Protein AF-A0A7J7J0J2-F1 (afdb_monomer)

Radius of gyration: 17.52 Å; Cα contacts (8 Å, |Δi|>4): 140; chains: 1; bounding box: 50×36×45 Å

Secondary structure (DSSP, 8-state):
--HHHHHHHHHHSBPS-HHHHHTT--BHHHHHHHHSB-SS-TTSBPPPPP-SSSTHHHHHHTT------------TTT---SS-TTTTSTT--HHHIIIII-GGGHHHHHHHHHHHHHHHHHHS-SS----HHHHHHHHHHHHHHHHTTS--

Mean predicted aligned error: 4.07 Å

Nearest PDB structures (foldseek):
  3fed-assembly1_A-2  TM=8.578E-01  e=2.091E-05  Homo sapiens
  3fec-assembly1_A  TM=8.737E-01  e=4.083E-05  Homo sapiens

pLDDT: mean 93.38, std 7.66, range [47.28, 98.69]

Solvent-accessible surface area (backbone atoms only — not comparable to full-atom values): 9150 Å² total; per-residue (Å²): 57,63,59,62,41,54,54,54,20,26,60,74,29,58,36,69,49,66,72,47,35,77,72,72,24,58,19,44,37,48,47,43,32,70,78,37,44,22,92,91,45,66,93,38,53,54,80,76,84,82,73,72,93,54,85,60,28,57,43,38,77,72,68,67,41,91,76,87,82,89,70,89,78,78,64,64,87,82,43,93,66,94,64,69,94,51,70,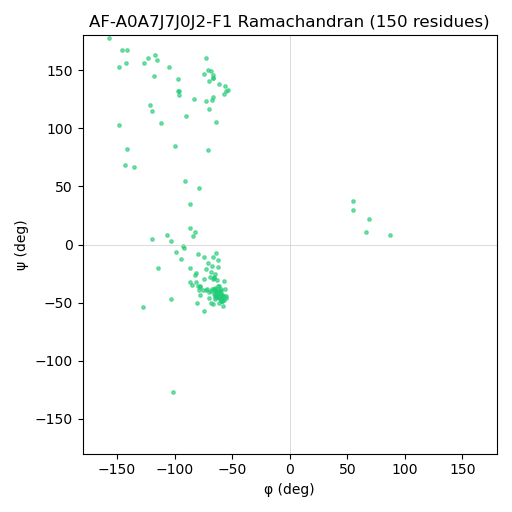99,43,95,68,70,41,72,64,46,38,54,72,69,76,34,56,86,42,42,58,61,51,39,46,50,47,28,51,50,41,38,50,50,54,57,72,71,38,93,66,69,61,64,36,67,63,59,40,53,54,49,51,55,52,50,51,53,60,52,59,71,69,65,83,118

InterPro domains:
  IPR039373 Transferrin receptor protein 1/Glutamate carboxypeptidase 2-like [PTHR10404] (2-142)

Sequence (152 aa):
MLYPVVISASKKVRNPNSGEVNAGRHTTYDTWLHLFPSAENSSLPKMMPVGSGSDYSSFLNVLGIPCLEPRYTWDRNKWKISAYPLYHSAYETLYLMENIIDPEFKYSKAVTQVWAELVRDMSDAMILPLDAKSLSDYISVESKRYSVNMEI

Foldseek 3Di:
DCQVLLLVLQQVFFD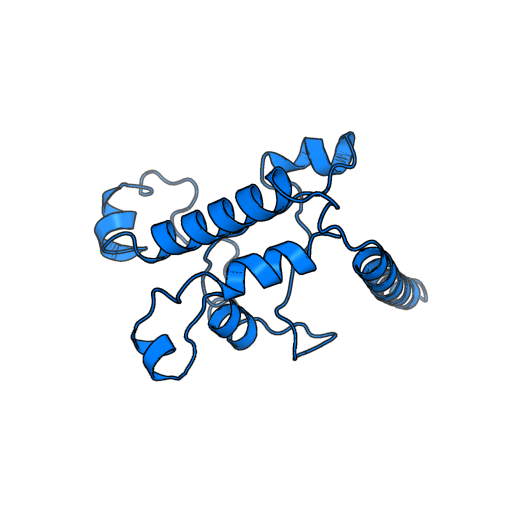LDPVVVVVVQGTSQSVQLVLAADPVGSVHGDDDDDDCPDPCNCVCVPVVHDDDDDADDDRCVPDVDPDPPQPPHPPPDPCCCCPPVPPVCSRVVRSVSSVVSSCCQQVVDPDGPDDPVVVVVVCVVVVVVVVVVPPD

Organism: Bugula neritina (NCBI:txid10212)

Structure (mmCIF, N/CA/C/O backbone):
data_AF-A0A7J7J0J2-F1
#
_entry.id   AF-A0A7J7J0J2-F1
#
loop_
_atom_site.group_PDB
_atom_site.id
_atom_site.type_symbol
_atom_site.label_atom_id
_atom_site.label_alt_id
_atom_site.label_comp_id
_atom_site.label_asym_id
_atom_site.label_entity_id
_atom_site.label_seq_id
_atom_site.pdbx_PDB_ins_code
_atom_site.Cartn_x
_atom_site.Cartn_y
_atom_site.Cartn_z
_atom_site.occupancy
_atom_site.B_iso_or_equiv
_atom_site.auth_seq_id
_atom_site.auth_comp_id
_atom_site.auth_asym_id
_atom_site.auth_atom_id
_atom_site.pdbx_PDB_model_num
ATOM 1 N N . MET A 1 1 ? 9.419 -1.482 -11.527 1.00 87.69 1 MET A N 1
ATOM 2 C CA . MET A 1 1 ? 9.026 -2.886 -11.798 1.00 87.69 1 MET A CA 1
ATOM 3 C C . MET A 1 1 ? 7.579 -3.191 -11.429 1.00 87.69 1 MET A C 1
ATOM 5 O O . MET A 1 1 ? 6.810 -3.457 -12.337 1.00 87.69 1 MET A O 1
ATOM 9 N N . LEU A 1 2 ? 7.176 -3.150 -10.151 1.00 93.69 2 LEU A N 1
ATOM 10 C CA . LEU A 1 2 ? 5.825 -3.574 -9.710 1.00 93.69 2 LEU A CA 1
ATOM 11 C C . LEU A 1 2 ? 4.730 -2.492 -9.836 1.00 93.69 2 LEU A C 1
ATOM 13 O O . LEU A 1 2 ? 3.606 -2.680 -9.382 1.00 93.69 2 LEU A O 1
ATOM 17 N N . TYR A 1 3 ? 5.037 -1.347 -10.448 1.00 91.56 3 TYR A N 1
ATOM 18 C CA . TYR A 1 3 ? 4.121 -0.203 -10.512 1.00 91.56 3 TYR A CA 1
ATOM 19 C C . TYR A 1 3 ? 2.782 -0.535 -11.197 1.00 91.56 3 TYR A C 1
ATOM 21 O O . TYR A 1 3 ? 1.740 -0.207 -10.623 1.00 91.56 3 TYR A O 1
ATOM 29 N N . PRO A 1 4 ? 2.755 -1.201 -12.373 1.00 92.00 4 PRO A N 1
ATOM 30 C CA . PRO A 1 4 ? 1.499 -1.447 -13.079 1.00 92.00 4 PRO A CA 1
ATOM 31 C C . PRO A 1 4 ? 0.541 -2.340 -12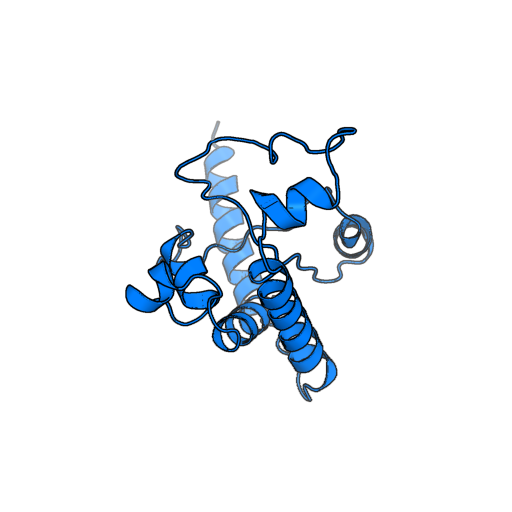.293 1.00 92.00 4 PRO A C 1
ATOM 33 O O . PRO A 1 4 ? -0.646 -2.032 -12.209 1.00 92.00 4 PRO A O 1
ATOM 36 N N . VAL A 1 5 ? 1.054 -3.414 -11.682 1.00 94.81 5 VAL A N 1
ATOM 37 C CA . VAL A 1 5 ? 0.222 -4.369 -10.938 1.00 94.81 5 VAL A CA 1
ATOM 38 C C . VAL A 1 5 ? -0.364 -3.738 -9.671 1.00 94.81 5 VAL A C 1
ATOM 40 O O . VAL A 1 5 ? -1.549 -3.908 -9.397 1.00 94.81 5 VAL A O 1
ATOM 43 N N . VAL A 1 6 ? 0.402 -2.896 -8.967 1.00 96.06 6 VAL A N 1
ATOM 44 C CA . VAL A 1 6 ? -0.084 -2.148 -7.791 1.00 96.06 6 VAL A CA 1
ATOM 45 C C . VAL A 1 6 ? -1.159 -1.125 -8.170 1.00 96.06 6 VAL A C 1
ATOM 47 O O . VAL A 1 6 ? -2.186 -1.014 -7.496 1.00 96.06 6 VAL A O 1
ATOM 50 N N . ILE A 1 7 ? -0.967 -0.396 -9.272 1.00 95.75 7 ILE A N 1
ATOM 51 C CA . ILE A 1 7 ? -1.965 0.559 -9.776 1.00 95.75 7 ILE A CA 1
ATOM 52 C C . ILE A 1 7 ? -3.240 -0.171 -10.224 1.00 95.75 7 ILE A C 1
ATOM 54 O O . ILE A 1 7 ? -4.341 0.267 -9.902 1.00 95.75 7 ILE A O 1
ATOM 58 N N . SER A 1 8 ? -3.105 -1.291 -10.939 1.00 96.00 8 SER A N 1
ATOM 59 C CA . SER A 1 8 ? -4.234 -2.130 -11.362 1.00 96.00 8 SER A CA 1
ATOM 60 C C . SER A 1 8 ? -5.042 -2.622 -10.160 1.00 96.00 8 SER A C 1
ATOM 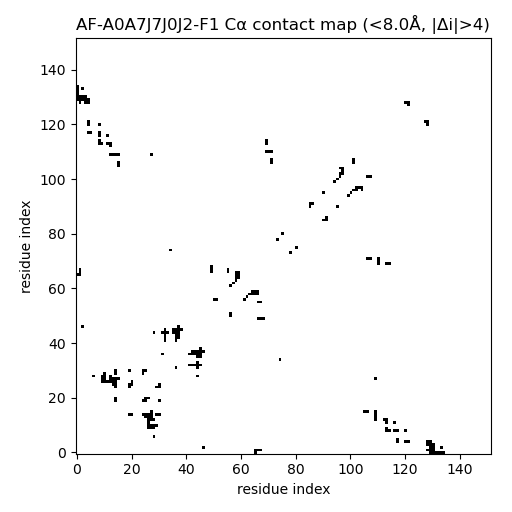62 O O . SER A 1 8 ? -6.248 -2.382 -10.094 1.00 96.00 8 SER A O 1
ATOM 64 N N . ALA A 1 9 ? -4.380 -3.241 -9.178 1.00 97.81 9 ALA A N 1
ATOM 65 C CA . ALA A 1 9 ? -5.028 -3.789 -7.990 1.00 97.81 9 ALA A CA 1
ATOM 66 C C . ALA A 1 9 ? -5.752 -2.705 -7.173 1.00 97.81 9 ALA A C 1
ATOM 68 O O . ALA A 1 9 ? -6.918 -2.864 -6.816 1.00 97.81 9 ALA A O 1
ATOM 69 N N . SER A 1 10 ? -5.106 -1.559 -6.932 1.00 98.19 10 SER A N 1
ATOM 70 C CA . SER A 1 10 ? -5.709 -0.459 -6.160 1.00 98.19 10 SER A CA 1
ATOM 71 C C . SER A 1 10 ? -6.924 0.186 -6.843 1.00 98.19 10 SER A C 1
ATOM 73 O O . SER A 1 10 ? -7.841 0.646 -6.164 1.00 98.19 10 SER A O 1
ATOM 75 N N . LYS A 1 11 ? -7.000 0.173 -8.179 1.00 98.38 11 LYS A N 1
ATOM 76 C CA . LYS A 1 11 ? -8.189 0.641 -8.917 1.00 98.38 11 LYS A CA 1
ATOM 77 C C . LYS A 1 11 ? -9.384 -0.312 -8.818 1.00 98.38 11 LYS A C 1
ATOM 79 O O . LYS A 1 11 ? -10.511 0.112 -9.048 1.00 98.38 11 LYS A O 1
ATOM 84 N N . LYS A 1 12 ? -9.165 -1.588 -8.487 1.00 98.38 12 LYS A N 1
ATOM 85 C CA . LYS A 1 12 ? -10.231 -2.602 -8.363 1.00 98.38 12 LYS A CA 1
ATOM 86 C C . LYS A 1 12 ? -10.865 -2.628 -6.971 1.00 98.38 12 LYS A C 1
ATOM 88 O O . LYS A 1 12 ? -11.981 -3.118 -6.809 1.00 98.38 12 LYS A O 1
ATOM 93 N N . VAL A 1 13 ? -10.179 -2.092 -5.963 1.00 98.62 13 VAL A N 1
ATOM 94 C CA . VAL A 1 13 ? -10.646 -2.110 -4.573 1.00 98.62 13 VAL A CA 1
ATOM 95 C C . VAL A 1 13 ? -11.353 -0.805 -4.230 1.00 98.62 13 VAL A C 1
ATOM 97 O O . VAL A 1 13 ? -10.819 0.285 -4.430 1.00 98.62 13 VAL A O 1
ATOM 100 N N . ARG A 1 14 ? -12.568 -0.913 -3.685 1.00 98.50 14 ARG A N 1
ATOM 101 C CA . ARG A 1 14 ? -13.366 0.240 -3.247 1.00 98.50 14 ARG A CA 1
ATOM 102 C C . ARG A 1 14 ? -12.716 0.934 -2.054 1.00 98.50 14 ARG A C 1
ATOM 104 O O . ARG A 1 14 ? -12.196 0.276 -1.157 1.00 98.50 14 ARG A O 1
ATOM 111 N N . ASN A 1 15 ? -12.819 2.256 -2.015 1.00 98.44 15 ASN A N 1
ATOM 112 C CA . ASN A 1 15 ? -12.406 3.030 -0.856 1.00 98.44 15 ASN A CA 1
ATOM 113 C C . ASN A 1 15 ? -13.335 2.731 0.344 1.00 98.44 15 ASN A C 1
ATOM 115 O O . ASN A 1 15 ? -14.554 2.891 0.213 1.00 98.44 15 ASN A O 1
ATOM 119 N N . PRO A 1 16 ? -12.800 2.303 1.504 1.00 97.88 16 PRO A N 1
ATOM 120 C CA . PRO A 1 16 ? -13.595 2.034 2.703 1.00 97.88 16 PRO A CA 1
ATOM 121 C C . PRO A 1 16 ? -14.156 3.296 3.383 1.00 97.88 16 PRO A C 1
ATOM 123 O O . PRO A 1 16 ? -15.067 3.178 4.204 1.00 97.88 16 PRO A O 1
ATOM 126 N N . ASN A 1 17 ? -13.645 4.493 3.074 1.00 97.25 17 ASN A N 1
ATOM 127 C CA . ASN A 1 17 ? -14.073 5.734 3.716 1.00 97.25 17 ASN A CA 1
ATOM 128 C C . ASN A 1 17 ? -15.246 6.396 2.973 1.00 97.25 17 ASN A C 1
ATOM 130 O O . ASN A 1 17 ? -15.084 6.952 1.888 1.00 97.25 17 ASN A O 1
ATOM 134 N N . SER A 1 18 ? -16.432 6.400 3.587 1.00 96.75 18 SER A N 1
ATOM 135 C CA . SER A 1 18 ? -17.649 6.969 2.991 1.00 96.75 18 SER A CA 1
ATOM 136 C C . SER A 1 18 ? -17.562 8.474 2.717 1.00 96.75 18 SER A C 1
ATOM 138 O O . SER A 1 18 ? -18.082 8.934 1.702 1.00 96.75 18 SER A O 1
ATOM 140 N N . GLY A 1 19 ? -16.888 9.244 3.576 1.00 97.25 19 GLY A N 1
ATOM 141 C CA . GLY A 1 19 ? -16.705 10.683 3.379 1.00 97.25 19 GLY A CA 1
ATOM 142 C C . GLY A 1 19 ? -15.859 10.991 2.146 1.00 97.25 19 GLY A C 1
ATOM 143 O O . GLY A 1 19 ? -16.171 11.900 1.381 1.00 97.25 19 GLY A O 1
ATOM 144 N N . GLU A 1 20 ? -14.827 10.188 1.905 1.00 97.31 20 GLU A N 1
ATOM 145 C CA . GLU A 1 20 ? -13.991 10.310 0.711 1.00 97.31 20 GLU A CA 1
ATOM 146 C C . GLU A 1 20 ? -14.700 9.837 -0.558 1.00 97.31 20 GLU A C 1
ATOM 148 O O . GLU A 1 20 ? -14.592 10.486 -1.598 1.00 97.31 20 GLU A O 1
ATOM 153 N N . VAL A 1 21 ? -15.471 8.750 -0.461 1.00 98.25 21 VAL A N 1
ATOM 154 C CA . VAL A 1 21 ? -16.320 8.259 -1.556 1.00 98.25 21 VAL A CA 1
ATOM 155 C C . VAL A 1 21 ? -17.329 9.328 -1.976 1.00 98.25 21 VAL A C 1
ATOM 157 O O . VAL A 1 21 ? -17.482 9.580 -3.170 1.00 98.25 21 VAL A O 1
ATOM 160 N N . ASN A 1 22 ? -17.965 10.007 -1.017 1.00 98.06 22 ASN A N 1
ATOM 161 C CA . ASN A 1 22 ? -18.881 11.119 -1.286 1.00 98.06 22 ASN A CA 1
ATOM 162 C C . AS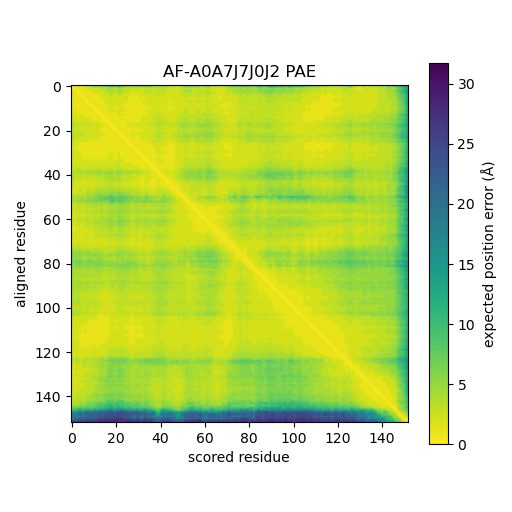N A 1 22 ? -18.171 12.331 -1.914 1.00 98.06 22 ASN A C 1
ATOM 164 O O . ASN A 1 22 ? -18.794 13.097 -2.641 1.00 98.06 22 ASN A O 1
ATOM 168 N N . ALA A 1 23 ? -16.867 12.484 -1.673 1.00 97.62 23 ALA A N 1
ATOM 169 C CA . ALA A 1 23 ? -16.014 13.486 -2.310 1.00 97.62 23 ALA A CA 1
ATOM 170 C C . ALA A 1 23 ? -15.427 13.021 -3.664 1.00 97.62 23 ALA A C 1
ATOM 172 O O . ALA A 1 23 ? -14.482 13.632 -4.162 1.00 97.62 23 ALA A O 1
ATOM 173 N N . GLY A 1 24 ? -15.953 11.937 -4.249 1.00 97.81 24 GLY A N 1
ATOM 174 C CA . GLY A 1 24 ? -15.572 11.433 -5.573 1.00 97.81 24 GLY A CA 1
ATOM 175 C C . GLY A 1 24 ? -14.384 10.466 -5.594 1.00 97.81 24 GLY A C 1
ATOM 176 O O . GLY A 1 24 ? -13.910 10.120 -6.673 1.00 97.81 24 GLY A O 1
ATOM 177 N N . ARG A 1 25 ? -13.883 10.013 -4.435 1.00 98.19 25 ARG A N 1
ATOM 178 C CA . ARG A 1 25 ? -12.757 9.063 -4.346 1.00 98.19 25 ARG A CA 1
ATOM 179 C C . ARG A 1 25 ? -13.266 7.647 -4.109 1.00 98.19 25 ARG A C 1
ATOM 181 O O . ARG A 1 25 ? -13.384 7.195 -2.970 1.00 98.19 25 ARG A O 1
ATOM 188 N N . HIS A 1 26 ? -13.620 6.963 -5.193 1.00 98.38 26 HIS A N 1
ATOM 189 C CA . HIS A 1 26 ? -14.366 5.703 -5.148 1.00 98.38 26 HIS A CA 1
ATOM 190 C C . HIS A 1 26 ? -13.498 4.468 -4.883 1.00 98.38 26 HIS A C 1
ATOM 192 O O . HIS A 1 26 ? -13.997 3.472 -4.350 1.00 98.38 26 HIS A O 1
ATOM 198 N N . THR A 1 27 ? -12.217 4.520 -5.234 1.00 98.69 27 THR A N 1
ATOM 199 C CA . THR A 1 27 ? -11.264 3.408 -5.127 1.00 98.69 27 THR A CA 1
ATOM 200 C C . THR A 1 27 ? -10.122 3.733 -4.168 1.00 98.69 27 THR A C 1
ATOM 202 O O . THR A 1 27 ? -9.881 4.898 -3.838 1.00 98.69 27 THR A O 1
ATOM 205 N N . THR A 1 28 ? -9.393 2.711 -3.711 1.00 98.31 28 THR A N 1
ATOM 206 C CA . THR A 1 28 ? -8.194 2.933 -2.885 1.00 98.31 28 THR A CA 1
ATOM 207 C C . THR A 1 28 ? -7.119 3.695 -3.664 1.00 98.31 28 THR A C 1
ATOM 209 O O . THR A 1 28 ? -6.410 4.513 -3.076 1.00 98.31 28 THR A O 1
ATOM 212 N N . TYR A 1 29 ? -7.066 3.517 -4.990 1.00 98.44 29 TYR A N 1
ATOM 213 C CA . TYR A 1 29 ? -6.239 4.324 -5.890 1.00 98.44 29 TYR A CA 1
ATOM 214 C C . TYR A 1 29 ? -6.583 5.818 -5.826 1.00 98.44 29 TYR A C 1
ATOM 216 O O . TYR A 1 29 ? -5.675 6.636 -5.696 1.00 98.44 29 TYR A O 1
ATOM 224 N N . ASP A 1 30 ? -7.868 6.184 -5.878 1.00 98.38 30 ASP A N 1
ATOM 225 C CA . ASP A 1 30 ? -8.286 7.595 -5.926 1.00 98.38 30 ASP A CA 1
ATOM 226 C C . ASP A 1 30 ? -7.849 8.360 -4.671 1.00 98.38 30 ASP A C 1
ATOM 228 O O . ASP A 1 30 ? -7.332 9.476 -4.756 1.00 98.38 30 ASP A O 1
ATOM 232 N N . THR A 1 31 ? -8.000 7.746 -3.495 1.00 97.31 31 THR A N 1
ATOM 233 C CA . THR A 1 31 ? -7.516 8.330 -2.236 1.00 97.31 31 THR A CA 1
ATOM 234 C C . THR A 1 31 ? -6.002 8.344 -2.141 1.00 97.31 31 THR A C 1
ATOM 236 O O . THR A 1 31 ? -5.436 9.343 -1.696 1.00 97.31 31 THR A O 1
ATOM 239 N N . TRP A 1 32 ? -5.325 7.282 -2.575 1.00 97.25 32 TRP A N 1
ATOM 240 C CA . TRP A 1 32 ? -3.867 7.248 -2.561 1.00 97.25 32 TRP A CA 1
ATOM 241 C C . TRP A 1 32 ? -3.267 8.355 -3.436 1.00 97.25 32 TRP A C 1
ATOM 243 O O . TRP A 1 32 ? -2.392 9.088 -2.972 1.00 97.25 32 TRP A O 1
ATOM 253 N N . LEU A 1 33 ? -3.785 8.527 -4.655 1.00 97.38 33 LEU A N 1
ATOM 254 C CA . LEU A 1 33 ? -3.387 9.596 -5.568 1.00 97.38 33 LEU A CA 1
ATOM 255 C C . LEU A 1 33 ? -3.650 10.979 -4.967 1.00 97.38 33 LEU A C 1
ATOM 257 O O . LEU A 1 33 ? -2.797 11.858 -5.055 1.00 97.38 33 LEU A O 1
ATOM 261 N N . HIS 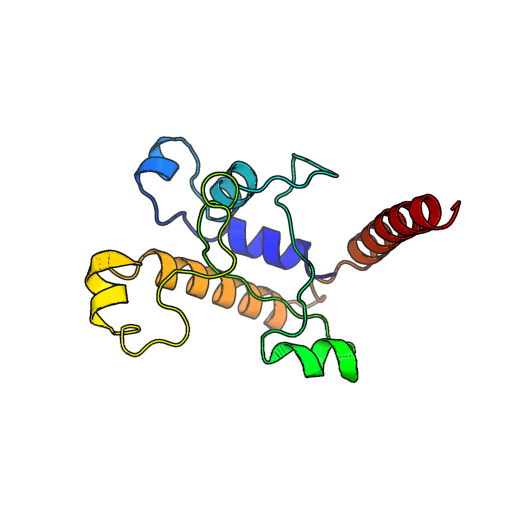A 1 34 ? -4.809 11.162 -4.331 1.00 96.19 34 HIS A N 1
ATOM 262 C CA . HIS A 1 34 ? -5.180 12.434 -3.720 1.00 96.19 34 HIS A CA 1
ATOM 263 C C . HIS A 1 34 ? -4.262 12.827 -2.553 1.00 96.19 34 HIS A C 1
ATOM 265 O O . HIS A 1 34 ? -3.815 13.969 -2.480 1.00 96.19 34 HIS A O 1
ATOM 271 N N . LEU A 1 35 ? -3.982 11.897 -1.636 1.00 94.88 35 LEU A N 1
ATOM 272 C CA . LEU A 1 35 ? -3.213 12.186 -0.421 1.00 94.88 35 LEU A CA 1
ATOM 273 C C . LEU A 1 35 ? -1.700 12.200 -0.661 1.00 94.88 35 LEU A C 1
ATOM 275 O O . LEU A 1 35 ? -0.967 12.942 -0.002 1.00 94.88 35 LEU A O 1
ATOM 279 N N . PHE A 1 36 ? -1.223 11.373 -1.590 1.00 95.38 36 PHE A N 1
ATOM 280 C CA . PHE A 1 36 ? 0.198 11.165 -1.830 1.00 95.38 36 PHE A CA 1
ATOM 281 C C . PHE A 1 36 ? 0.518 11.182 -3.331 1.00 95.38 36 PHE A C 1
ATOM 283 O O . PHE A 1 36 ? 0.927 10.151 -3.858 1.00 95.38 36 PHE A O 1
ATOM 290 N N . PRO A 1 37 ? 0.384 12.313 -4.042 1.00 95.88 37 PRO A N 1
ATOM 291 C CA . PRO A 1 37 ? 0.836 12.407 -5.429 1.00 95.88 37 PRO A CA 1
ATOM 292 C C . PRO A 1 37 ? 2.370 12.300 -5.522 1.00 95.88 37 PRO A C 1
ATOM 294 O O . PRO A 1 37 ? 3.096 12.751 -4.629 1.00 95.88 37 PRO A O 1
ATOM 297 N N . SER A 1 38 ? 2.882 11.693 -6.597 1.00 92.81 38 SER A N 1
ATOM 298 C CA . SER A 1 38 ? 4.318 11.705 -6.913 1.00 92.81 38 SER A CA 1
ATOM 299 C C . SER A 1 38 ? 4.771 13.129 -7.256 1.00 92.81 38 SER A C 1
ATOM 301 O O . SER A 1 38 ? 4.033 13.900 -7.869 1.00 92.81 38 SER A O 1
ATOM 303 N N . ALA A 1 39 ? 5.992 13.483 -6.845 1.00 89.88 39 ALA A N 1
ATOM 304 C CA . ALA A 1 39 ? 6.578 14.789 -7.150 1.00 89.88 39 ALA A CA 1
ATOM 305 C C . ALA A 1 39 ? 7.023 14.879 -8.620 1.00 89.88 39 ALA A C 1
ATOM 307 O O . ALA A 1 39 ? 7.012 15.949 -9.217 1.00 89.88 39 ALA A O 1
ATOM 308 N N . GLU A 1 40 ? 7.397 13.739 -9.192 1.00 87.69 40 GLU A N 1
ATOM 309 C CA . GLU A 1 40 ? 7.873 13.571 -10.559 1.00 87.69 40 GLU A CA 1
ATOM 310 C C . GLU A 1 40 ? 6.703 13.548 -11.551 1.00 87.69 40 GLU A C 1
ATOM 312 O O . GLU A 1 40 ? 6.815 14.065 -12.661 1.00 87.69 40 GLU A O 1
ATOM 317 N N . ASN A 1 41 ? 5.569 12.964 -11.149 1.00 89.88 41 ASN A N 1
ATOM 318 C CA . ASN A 1 41 ? 4.338 12.958 -11.927 1.00 89.88 41 ASN A CA 1
ATOM 319 C C . ASN A 1 41 ? 3.104 12.963 -11.011 1.00 89.88 41 ASN A C 1
ATOM 321 O O . ASN A 1 41 ? 2.685 11.920 -10.513 1.00 89.88 41 ASN A O 1
ATOM 325 N N . SER A 1 42 ? 2.462 14.124 -10.870 1.00 93.19 42 SER A N 1
ATOM 326 C CA . SER A 1 42 ? 1.286 14.305 -10.008 1.00 93.19 42 SER A CA 1
ATOM 327 C C . SER A 1 42 ? 0.031 13.551 -10.465 1.00 93.19 42 SER A C 1
ATOM 329 O O . SER A 1 42 ? -0.925 13.458 -9.700 1.00 93.19 42 SER A O 1
ATOM 331 N N . SER A 1 43 ? 0.019 12.989 -11.681 1.00 94.00 43 SER A N 1
ATOM 332 C CA . SER A 1 43 ? -1.056 12.094 -12.144 1.00 94.00 43 SER A CA 1
ATOM 333 C C . SER A 1 43 ? -0.928 10.661 -11.614 1.00 94.00 43 SER A C 1
ATOM 335 O O . SER A 1 43 ? -1.845 9.854 -11.785 1.00 94.00 43 SER A O 1
ATOM 337 N N . LEU A 1 44 ? 0.195 10.340 -10.962 1.00 93.44 44 LEU A N 1
ATOM 338 C CA . LEU A 1 44 ? 0.462 9.046 -10.354 1.00 93.44 44 LEU A CA 1
ATOM 339 C C . LEU A 1 44 ? 0.639 9.181 -8.840 1.00 93.44 44 LEU A C 1
ATOM 341 O O . LEU A 1 44 ? 1.201 10.169 -8.357 1.00 93.44 44 LEU A O 1
ATOM 345 N N . PRO A 1 45 ? 0.198 8.178 -8.068 1.00 95.19 45 PRO A N 1
ATOM 346 C CA . PRO A 1 45 ? 0.471 8.160 -6.649 1.00 95.19 45 PRO A CA 1
ATOM 347 C C . PRO A 1 45 ? 1.957 7.880 -6.388 1.00 95.19 45 PRO A C 1
ATOM 349 O O . PRO A 1 45 ? 2.639 7.171 -7.131 1.00 95.19 45 PRO A O 1
ATOM 352 N N . LYS A 1 46 ? 2.461 8.421 -5.285 1.00 93.19 46 LYS A N 1
ATOM 353 C CA . LYS A 1 46 ? 3.828 8.245 -4.819 1.00 93.19 46 LYS A CA 1
ATOM 354 C C . LYS A 1 46 ? 4.030 6.817 -4.329 1.00 93.19 46 LYS A C 1
ATOM 356 O O . LYS A 1 46 ? 3.460 6.417 -3.313 1.00 93.19 46 LYS A O 1
ATOM 361 N N . MET A 1 47 ? 4.915 6.088 -5.002 1.00 91.38 47 MET A N 1
ATOM 362 C CA . MET A 1 47 ? 5.451 4.823 -4.510 1.00 91.38 47 MET A CA 1
ATOM 363 C C . MET A 1 47 ? 6.800 5.065 -3.836 1.00 91.38 47 MET A C 1
ATOM 365 O O . MET A 1 47 ? 7.663 5.751 -4.378 1.00 91.38 47 MET A O 1
ATOM 369 N N . MET A 1 48 ? 6.975 4.509 -2.641 1.00 89.81 48 MET A N 1
ATOM 370 C CA . MET A 1 48 ? 8.237 4.578 -1.908 1.00 89.81 48 MET A CA 1
ATOM 371 C C . MET A 1 48 ? 9.035 3.291 -2.145 1.00 89.81 48 MET A C 1
ATOM 373 O O . MET A 1 48 ? 8.424 2.219 -2.167 1.00 89.81 48 MET A O 1
ATOM 377 N N . PRO A 1 49 ? 10.372 3.356 -2.275 1.00 89.69 49 PRO A N 1
ATOM 378 C CA . PRO A 1 49 ? 11.188 2.152 -2.220 1.00 89.69 49 PRO A CA 1
ATOM 379 C C . PRO A 1 49 ? 11.020 1.477 -0.851 1.00 89.69 49 PRO A C 1
ATOM 381 O O . PRO A 1 49 ? 10.975 2.145 0.187 1.00 89.69 49 PRO A O 1
ATOM 384 N N . VAL A 1 50 ? 10.914 0.150 -0.854 1.00 91.62 50 VAL A N 1
ATOM 385 C CA . VAL A 1 50 ? 10.980 -0.656 0.370 1.00 91.62 50 VAL A CA 1
ATOM 386 C C . VAL A 1 50 ? 12.413 -0.642 0.916 1.00 91.62 50 VAL A C 1
ATOM 388 O O . VAL A 1 50 ? 13.374 -0.637 0.152 1.00 91.62 50 VAL A O 1
ATOM 391 N N . GLY A 1 51 ? 12.542 -0.564 2.243 1.00 87.38 51 GLY A N 1
ATOM 392 C CA . GLY A 1 51 ? 13.830 -0.446 2.939 1.00 87.38 51 GLY A CA 1
ATOM 393 C C . GLY A 1 51 ? 14.308 -1.769 3.540 1.00 87.38 51 GLY A C 1
ATOM 394 O O . GLY A 1 51 ? 14.354 -2.787 2.859 1.00 87.38 51 GLY A O 1
ATOM 395 N N . SER A 1 52 ? 14.630 -1.756 4.837 1.00 91.44 52 SER A N 1
ATOM 396 C CA . SER A 1 52 ? 15.073 -2.936 5.601 1.00 91.44 52 SER A CA 1
ATOM 397 C C . SER A 1 52 ? 14.168 -3.302 6.794 1.00 91.44 52 SER A C 1
ATOM 399 O O . SER A 1 52 ? 14.502 -4.170 7.593 1.00 91.44 52 SER A O 1
ATOM 401 N N . GLY A 1 53 ? 13.041 -2.605 6.965 1.00 89.88 53 GLY A N 1
ATOM 402 C CA . GLY A 1 53 ? 12.227 -2.663 8.188 1.00 89.88 53 GLY A CA 1
ATOM 403 C C . GLY A 1 53 ? 11.244 -3.833 8.304 1.00 89.88 53 GLY A C 1
ATOM 404 O O . GLY A 1 53 ? 10.379 -3.774 9.167 1.00 89.88 53 GLY A O 1
ATOM 405 N N . SER A 1 54 ? 11.315 -4.834 7.424 1.00 94.81 54 SER A N 1
ATOM 406 C CA . SER A 1 54 ? 10.364 -5.956 7.363 1.00 94.81 54 SER A CA 1
ATOM 407 C C . SER A 1 54 ? 11.006 -7.176 6.683 1.00 94.81 54 SER A C 1
ATOM 409 O O . SER A 1 54 ? 12.147 -7.106 6.209 1.00 94.81 54 SER A O 1
ATOM 411 N N . ASP A 1 55 ? 10.284 -8.289 6.587 1.00 96.19 55 ASP A N 1
ATOM 412 C CA . ASP A 1 55 ? 10.814 -9.584 6.126 1.00 96.19 55 ASP A CA 1
ATOM 413 C C . ASP A 1 55 ? 11.209 -9.609 4.640 1.00 96.19 55 ASP A C 1
ATOM 415 O O . ASP A 1 55 ? 12.021 -10.433 4.216 1.00 96.19 55 ASP A O 1
ATOM 419 N N . TYR A 1 56 ? 10.719 -8.660 3.832 1.00 95.06 56 TYR A N 1
ATOM 420 C CA . TYR A 1 56 ? 11.124 -8.518 2.426 1.00 95.06 56 TYR A CA 1
ATOM 421 C C . TYR A 1 56 ? 12.621 -8.203 2.246 1.00 95.06 56 TYR A C 1
ATOM 423 O O . TYR A 1 56 ? 13.144 -8.280 1.134 1.00 95.06 56 TYR A O 1
ATOM 431 N N . SER A 1 57 ? 13.328 -7.827 3.316 1.00 95.56 57 SER A N 1
ATOM 432 C CA . SER A 1 57 ? 14.695 -7.303 3.252 1.00 95.56 57 SER A CA 1
ATOM 433 C C . SER A 1 57 ? 15.687 -8.287 2.643 1.00 95.56 57 SER A C 1
ATOM 435 O O . SER A 1 57 ? 16.505 -7.885 1.820 1.00 95.56 57 SER A O 1
ATOM 437 N N . SER A 1 58 ? 15.616 -9.570 3.006 1.00 95.00 58 SER A N 1
ATOM 438 C CA . SER A 1 58 ? 16.506 -10.593 2.442 1.00 95.00 58 SER A CA 1
ATOM 439 C C . SER A 1 58 ? 16.148 -10.912 0.991 1.00 95.00 58 SER A C 1
ATOM 441 O O . SER A 1 58 ? 17.037 -11.055 0.154 1.00 95.00 58 SER A O 1
ATOM 443 N N . PHE A 1 59 ? 14.856 -10.950 0.660 1.00 96.69 59 PHE A N 1
ATOM 444 C CA . PHE A 1 59 ? 14.396 -11.172 -0.713 1.00 96.69 59 PHE A CA 1
ATOM 445 C C . PHE A 1 59 ? 14.883 -10.069 -1.652 1.00 96.69 59 PHE A C 1
ATOM 447 O O . PHE A 1 59 ? 15.412 -10.363 -2.721 1.00 96.69 59 PHE A O 1
ATOM 454 N N . LEU A 1 60 ? 14.774 -8.811 -1.230 1.00 94.88 60 LEU A N 1
ATOM 455 C CA . LEU A 1 60 ? 15.222 -7.683 -2.032 1.00 94.88 60 LEU A CA 1
ATOM 456 C C . LEU A 1 60 ? 16.749 -7.559 -2.061 1.00 94.88 60 LEU A C 1
ATOM 458 O O . LEU A 1 60 ? 17.342 -7.558 -3.135 1.00 94.88 60 LEU A O 1
ATOM 462 N N . ASN A 1 61 ? 17.388 -7.440 -0.894 1.00 93.69 61 ASN A N 1
ATOM 463 C CA . ASN A 1 61 ? 18.790 -7.022 -0.809 1.00 93.69 61 ASN A CA 1
ATOM 464 C C . ASN A 1 61 ? 19.783 -8.163 -1.063 1.00 93.69 61 ASN A C 1
ATOM 466 O O . ASN A 1 61 ? 20.919 -7.895 -1.442 1.00 93.69 61 ASN A O 1
ATOM 470 N N . VAL A 1 62 ? 19.378 -9.419 -0.842 1.00 95.06 62 VAL A N 1
ATOM 471 C CA . VAL A 1 62 ? 20.250 -10.590 -1.042 1.00 95.06 62 VAL A CA 1
ATOM 472 C C . VAL A 1 62 ? 19.896 -11.316 -2.335 1.00 95.06 62 VAL A C 1
ATOM 474 O O . VAL A 1 62 ? 20.788 -11.637 -3.114 1.00 95.06 62 VAL A O 1
ATOM 477 N N . LEU A 1 63 ? 18.606 -11.568 -2.580 1.00 96.69 63 LEU A N 1
ATOM 478 C CA . LEU A 1 63 ? 18.163 -12.368 -3.730 1.00 96.69 63 LEU A CA 1
ATOM 479 C C . LEU A 1 63 ? 17.790 -11.533 -4.963 1.00 96.69 63 LEU A C 1
ATOM 481 O O . LEU A 1 63 ? 17.614 -12.099 -6.040 1.00 96.69 63 LEU A O 1
ATOM 485 N N . GLY A 1 64 ? 17.654 -10.210 -4.835 1.00 93.31 64 GLY A N 1
ATOM 486 C CA . GLY A 1 64 ? 17.262 -9.338 -5.947 1.00 93.31 64 GLY A CA 1
ATOM 487 C C . GLY A 1 64 ? 15.813 -9.529 -6.410 1.00 93.31 64 GLY A C 1
ATOM 488 O O . GLY A 1 64 ? 15.483 -9.198 -7.548 1.00 93.31 64 GLY A O 1
ATOM 489 N N . ILE A 1 65 ? 14.940 -10.071 -5.557 1.00 94.00 65 ILE A N 1
ATOM 490 C CA . ILE A 1 65 ? 13.531 -10.315 -5.881 1.00 94.00 65 ILE A CA 1
ATOM 491 C C . ILE A 1 65 ? 12.727 -9.022 -5.657 1.00 94.00 65 ILE A C 1
ATOM 493 O O . ILE A 1 65 ? 12.750 -8.478 -4.548 1.00 94.00 65 ILE A O 1
ATOM 497 N N . PRO A 1 66 ? 11.982 -8.517 -6.665 1.00 92.88 66 PRO A N 1
ATOM 498 C CA . PRO A 1 66 ? 11.123 -7.349 -6.494 1.00 92.88 66 PRO A CA 1
ATOM 499 C C . PRO A 1 66 ? 10.093 -7.561 -5.381 1.00 92.88 66 PRO A C 1
ATOM 501 O O . PRO A 1 66 ? 9.359 -8.546 -5.390 1.00 92.88 66 PRO A O 1
ATOM 504 N N . CYS A 1 67 ? 10.006 -6.607 -4.457 1.00 94.75 67 CYS A N 1
ATOM 505 C CA . CYS A 1 67 ? 9.140 -6.683 -3.281 1.00 94.75 67 CYS A CA 1
ATOM 506 C C . CYS A 1 67 ? 8.224 -5.454 -3.170 1.00 94.75 67 CYS A C 1
ATOM 508 O O . CYS A 1 67 ? 8.536 -4.379 -3.688 1.00 94.75 67 CYS A O 1
ATOM 510 N N . LEU A 1 68 ? 7.094 -5.616 -2.479 1.00 94.31 68 LEU A N 1
ATOM 511 C CA . LEU A 1 68 ? 6.123 -4.562 -2.173 1.00 94.31 68 LEU A CA 1
ATOM 512 C C . LEU A 1 68 ? 5.553 -4.750 -0.759 1.00 94.31 68 LEU A C 1
ATOM 514 O O . LEU A 1 68 ? 5.542 -5.861 -0.238 1.00 94.31 68 LEU A O 1
ATOM 518 N N . GLU A 1 69 ? 5.069 -3.663 -0.155 1.00 94.25 69 GLU A N 1
ATOM 519 C CA . GLU A 1 69 ? 4.347 -3.682 1.126 1.00 94.25 69 GLU A CA 1
ATOM 520 C C . GLU A 1 69 ? 3.186 -2.661 1.106 1.00 94.25 69 GLU A C 1
ATOM 522 O O . GLU A 1 69 ? 3.331 -1.524 1.562 1.00 94.25 69 GLU A O 1
ATOM 527 N N . PRO A 1 70 ? 2.025 -3.017 0.528 1.00 94.69 70 PRO A N 1
ATOM 528 C CA . PRO A 1 70 ? 0.805 -2.231 0.612 1.00 94.69 70 PRO A CA 1
ATOM 529 C C . PRO A 1 70 ? 0.277 -2.202 2.045 1.00 94.69 70 PRO A C 1
ATOM 531 O O . PRO A 1 70 ? 0.034 -3.243 2.658 1.00 94.69 70 PRO A O 1
ATOM 534 N N . ARG A 1 71 ? 0.047 -0.990 2.553 1.00 95.06 71 ARG A N 1
ATOM 535 C CA . ARG A 1 71 ? -0.573 -0.736 3.855 1.00 95.06 71 ARG A CA 1
ATOM 536 C C . ARG A 1 71 ? -1.376 0.557 3.833 1.00 95.06 71 ARG A C 1
ATOM 538 O O . ARG A 1 71 ? -1.034 1.487 3.101 1.00 95.06 71 ARG A O 1
ATOM 545 N N . TYR A 1 72 ? -2.393 0.642 4.685 1.00 96.38 72 TYR A N 1
ATOM 546 C CA . TYR A 1 72 ? -2.936 1.939 5.078 1.00 96.38 72 TYR A CA 1
ATOM 547 C C . TYR A 1 72 ? -1.976 2.628 6.047 1.00 96.38 72 TYR A C 1
ATOM 549 O O . TYR A 1 72 ? -1.275 1.986 6.827 1.00 96.38 72 TYR A O 1
ATOM 557 N N . THR A 1 73 ? -1.926 3.952 5.976 1.00 94.50 73 THR A N 1
ATOM 558 C CA . THR A 1 73 ? -1.097 4.775 6.853 1.00 94.50 73 THR A CA 1
ATOM 559 C C . THR A 1 73 ? -1.800 6.096 7.137 1.00 94.50 73 THR A C 1
ATOM 561 O O . THR A 1 73 ? -2.790 6.440 6.489 1.00 94.50 73 THR A O 1
ATOM 564 N N . TRP A 1 74 ? -1.294 6.841 8.113 1.00 92.75 74 TRP A N 1
ATOM 565 C CA . TRP A 1 74 ? -1.794 8.172 8.430 1.00 92.75 74 TRP A CA 1
ATOM 566 C C . TRP A 1 74 ? -1.389 9.192 7.360 1.00 92.75 74 TRP A C 1
ATOM 568 O O . TRP A 1 74 ? -0.417 9.014 6.620 1.00 92.75 74 TRP A O 1
ATOM 578 N N . ASP A 1 75 ? -2.101 10.316 7.323 1.00 92.06 75 ASP A N 1
ATOM 579 C CA . ASP A 1 75 ? -1.729 11.458 6.494 1.00 92.06 75 ASP A CA 1
ATOM 580 C C . ASP A 1 75 ? -0.382 12.043 6.957 1.00 92.06 75 ASP A C 1
ATOM 582 O O . ASP A 1 75 ? -0.282 12.724 7.983 1.00 92.06 75 ASP A O 1
ATOM 586 N N . ARG A 1 76 ? 0.670 11.776 6.176 1.00 87.88 76 ARG A N 1
ATOM 587 C CA . ARG A 1 76 ? 2.041 12.242 6.440 1.00 87.88 76 ARG A CA 1
ATOM 588 C C . ARG A 1 76 ? 2.236 13.731 6.140 1.00 87.88 76 ARG A C 1
ATOM 590 O O . ARG A 1 76 ? 3.279 14.289 6.494 1.00 87.88 76 ARG A O 1
ATOM 597 N N . ASN A 1 77 ? 1.281 14.390 5.486 1.00 86.56 77 ASN A N 1
ATOM 598 C CA . ASN A 1 77 ? 1.280 15.842 5.322 1.00 86.56 77 ASN A CA 1
ATOM 599 C C . ASN A 1 77 ? 0.797 16.515 6.605 1.00 86.56 77 ASN A C 1
ATOM 601 O O . ASN A 1 77 ? 1.410 17.493 7.031 1.00 86.56 77 ASN A O 1
ATOM 605 N N . LYS A 1 78 ? -0.207 15.923 7.260 1.00 92.50 78 LYS A N 1
ATOM 606 C CA . LYS A 1 78 ? -0.750 16.394 8.537 1.00 92.50 78 LYS A CA 1
ATOM 607 C C . LYS A 1 78 ? 0.115 16.024 9.743 1.00 92.50 78 LYS A C 1
ATOM 609 O O . LYS A 1 78 ? 0.341 16.864 10.608 1.00 92.50 78 LYS A O 1
ATOM 614 N N . TRP A 1 79 ? 0.620 14.792 9.804 1.00 92.62 79 TRP A N 1
ATOM 615 C CA . TRP A 1 79 ? 1.337 14.284 10.977 1.00 92.62 79 TRP A CA 1
ATOM 616 C C . TRP A 1 79 ? 2.778 13.892 10.638 1.00 92.62 79 TRP A C 1
ATOM 618 O O . TRP A 1 79 ? 3.030 12.944 9.890 1.00 92.62 79 TRP A O 1
ATOM 628 N N . LYS A 1 80 ? 3.744 14.608 11.227 1.00 92.94 80 LYS A N 1
ATOM 629 C CA . LYS A 1 80 ? 5.191 14.383 11.053 1.00 92.94 80 LYS A CA 1
ATOM 630 C C . LYS A 1 80 ? 5.751 13.425 12.110 1.00 92.94 80 LYS A C 1
ATOM 632 O O . LYS A 1 80 ? 6.688 13.755 12.825 1.00 92.94 80 LYS A O 1
ATOM 637 N N . ILE A 1 81 ? 5.147 12.245 12.207 1.00 93.75 81 ILE A N 1
ATOM 638 C CA . ILE A 1 81 ? 5.566 11.166 13.114 1.00 93.75 81 ILE A CA 1
ATOM 639 C C . ILE A 1 81 ? 6.270 10.048 12.333 1.00 93.75 81 ILE A C 1
ATOM 641 O O . ILE A 1 81 ? 6.028 9.875 11.135 1.00 93.75 81 ILE A O 1
ATOM 645 N N . SER A 1 82 ? 7.165 9.314 12.996 1.00 89.25 82 SER A N 1
ATOM 646 C CA . SER A 1 82 ? 7.942 8.214 12.401 1.00 89.25 82 SER A CA 1
ATOM 647 C C . SER A 1 82 ? 7.196 6.876 12.409 1.00 89.25 82 SER A C 1
ATOM 649 O O . SER A 1 82 ? 7.319 6.107 11.460 1.00 89.25 82 SER A O 1
ATOM 651 N N . ALA A 1 83 ? 6.398 6.630 13.445 1.00 91.94 83 ALA A N 1
ATOM 652 C CA . ALA A 1 83 ? 5.541 5.463 13.625 1.00 91.94 83 ALA A CA 1
ATOM 653 C C . ALA A 1 83 ? 4.217 5.901 14.268 1.00 91.94 83 ALA A C 1
ATOM 655 O O . ALA A 1 83 ? 4.117 7.026 14.770 1.00 91.94 83 ALA A O 1
ATOM 656 N N . TYR A 1 84 ? 3.205 5.029 14.273 1.00 93.62 84 TYR A N 1
ATOM 657 C CA . TYR A 1 84 ? 2.014 5.308 15.073 1.00 93.62 84 TYR A CA 1
ATOM 658 C C . TYR A 1 84 ? 2.368 5.231 16.574 1.00 93.62 84 TYR A C 1
ATOM 660 O O . TYR A 1 84 ? 3.259 4.467 16.952 1.00 93.62 84 TYR A O 1
ATOM 668 N N . PRO A 1 85 ? 1.692 6.000 17.447 1.00 94.00 85 PRO A N 1
ATOM 669 C CA . PRO A 1 85 ? 2.186 6.263 18.804 1.00 94.00 85 PRO A CA 1
ATOM 670 C C . PRO A 1 85 ? 2.337 5.056 19.738 1.00 94.00 85 PRO A C 1
ATOM 672 O O . PRO A 1 85 ? 3.027 5.168 20.745 1.00 94.00 85 PRO A O 1
ATOM 675 N N . LEU A 1 86 ? 1.675 3.935 19.445 1.00 96.50 86 LEU A N 1
ATOM 676 C CA . LEU A 1 86 ? 1.638 2.764 20.329 1.00 96.50 86 LEU A CA 1
ATOM 677 C C . LEU A 1 86 ? 2.490 1.596 19.821 1.00 96.50 86 LEU A C 1
ATOM 679 O O . LEU A 1 86 ? 2.430 0.521 20.405 1.00 96.50 86 LEU A O 1
ATOM 683 N N . TYR A 1 87 ? 3.278 1.796 18.765 1.00 96.44 87 TYR A N 1
ATOM 684 C CA . TYR A 1 87 ? 4.175 0.781 18.217 1.00 96.44 87 TYR A CA 1
ATOM 685 C C . TYR A 1 87 ? 5.161 0.230 19.260 1.00 96.44 87 TYR A C 1
ATOM 687 O O . TYR A 1 87 ? 5.766 0.997 20.010 1.00 96.44 87 TYR A O 1
ATOM 695 N N . HIS A 1 88 ? 5.350 -1.091 19.269 1.00 96.88 88 HIS A N 1
ATOM 696 C CA . HIS A 1 88 ? 6.191 -1.848 20.200 1.00 96.88 88 HIS A CA 1
ATOM 697 C C . HIS A 1 88 ? 5.855 -1.609 21.678 1.00 96.88 88 HIS A C 1
ATOM 699 O O . HIS A 1 88 ? 6.740 -1.555 22.537 1.00 96.88 88 HIS A O 1
ATOM 705 N N . SER A 1 89 ? 4.571 -1.463 21.997 1.00 97.62 89 SER A N 1
ATOM 706 C CA . SER A 1 89 ? 4.119 -1.236 23.370 1.00 97.62 89 SER A CA 1
ATOM 707 C C . SER A 1 89 ? 3.123 -2.295 23.828 1.00 97.62 89 SER A C 1
ATOM 709 O O . SER A 1 89 ? 2.444 -2.934 23.029 1.00 97.62 89 SER A O 1
ATOM 711 N N . ALA A 1 90 ? 2.955 -2.421 25.146 1.00 98.00 90 ALA A N 1
ATOM 712 C CA . ALA A 1 90 ? 1.920 -3.272 25.736 1.00 98.00 90 ALA A CA 1
ATOM 713 C C . ALA A 1 90 ? 0.481 -2.817 25.402 1.00 98.00 90 ALA A C 1
ATOM 715 O O . ALA A 1 90 ? -0.476 -3.514 25.729 1.00 98.00 90 ALA A O 1
ATOM 716 N N . TYR A 1 91 ? 0.318 -1.648 24.770 1.00 97.81 91 TYR A N 1
ATOM 717 C CA . TYR A 1 91 ? -0.978 -1.085 24.399 1.00 97.81 91 TYR A CA 1
ATOM 718 C C . TYR A 1 91 ? -1.420 -1.464 22.977 1.00 97.81 91 TYR A C 1
ATOM 720 O O . TYR A 1 91 ? -2.529 -1.107 22.572 1.00 97.81 91 TYR A O 1
ATOM 728 N N . GLU A 1 92 ? -0.604 -2.217 22.232 1.00 97.25 92 GLU A N 1
ATOM 729 C CA . GLU A 1 92 ? -0.999 -2.848 20.968 1.00 97.25 92 GLU A CA 1
ATOM 730 C C . GLU A 1 92 ? -1.969 -4.003 21.219 1.00 97.25 92 GLU A C 1
ATOM 732 O O . GLU A 1 92 ? -1.605 -5.174 21.296 1.00 97.25 92 GLU A O 1
ATOM 737 N N . THR A 1 93 ? -3.234 -3.652 21.398 1.00 97.94 93 THR A N 1
ATOM 738 C CA . THR A 1 93 ? -4.287 -4.595 21.771 1.00 97.94 93 THR A CA 1
ATOM 739 C C . THR A 1 93 ? -5.326 -4.722 20.668 1.00 97.94 93 THR A C 1
ATOM 741 O O . THR A 1 93 ? -5.511 -3.817 19.855 1.00 97.94 93 THR A O 1
ATOM 744 N N . LEU A 1 94 ? -6.076 -5.826 20.676 1.00 97.69 94 LEU A N 1
ATOM 745 C CA . LEU A 1 94 ? -7.241 -5.974 19.801 1.00 97.69 94 LEU A CA 1
ATOM 746 C C . LEU A 1 94 ? -8.247 -4.830 20.010 1.00 97.69 94 LEU A C 1
ATOM 748 O O . LEU A 1 94 ? -8.768 -4.283 19.043 1.00 97.69 94 LEU A O 1
ATOM 752 N N . TYR A 1 95 ? -8.427 -4.395 21.262 1.00 98.12 95 TYR A N 1
ATOM 753 C CA . TYR A 1 95 ? -9.286 -3.264 21.606 1.00 98.12 95 TYR A CA 1
ATOM 754 C C . TYR A 1 95 ? -8.906 -1.985 20.843 1.00 98.12 95 TYR A C 1
ATOM 756 O O . TYR A 1 95 ? -9.788 -1.302 20.321 1.00 98.12 95 TYR A O 1
ATOM 764 N N . LEU A 1 96 ? -7.608 -1.668 20.746 1.00 97.56 96 LEU A N 1
ATOM 765 C CA . LEU A 1 96 ? -7.112 -0.517 19.984 1.00 97.56 96 LEU A CA 1
ATOM 766 C C . LEU A 1 96 ? -7.554 -0.588 18.514 1.00 97.56 96 LEU A C 1
ATOM 768 O O . LEU A 1 96 ? -8.003 0.415 17.956 1.00 97.56 96 LEU A O 1
ATOM 772 N N . MET A 1 97 ? -7.451 -1.766 17.896 1.00 97.25 97 MET A N 1
ATOM 773 C CA . MET A 1 97 ? -7.864 -1.964 16.507 1.00 97.25 97 MET A CA 1
ATOM 774 C C . MET A 1 97 ? -9.375 -1.822 16.335 1.00 97.25 97 MET A C 1
ATOM 776 O O . MET A 1 97 ? -9.814 -1.024 15.511 1.00 97.25 97 MET A O 1
ATOM 780 N N . GLU A 1 98 ? -10.155 -2.527 17.154 1.00 98.06 98 GLU A N 1
ATOM 781 C CA . GLU A 1 98 ? -11.617 -2.592 17.048 1.00 98.06 98 GLU A CA 1
ATOM 782 C C . GLU A 1 98 ? -12.322 -1.269 17.352 1.00 98.06 98 GLU A C 1
ATOM 784 O O . GLU A 1 98 ? -13.403 -1.015 16.823 1.00 98.06 98 GLU A O 1
ATOM 789 N N . ASN A 1 99 ? -11.734 -0.428 18.207 1.00 97.56 99 ASN A N 1
ATOM 790 C CA . ASN A 1 99 ? -12.422 0.749 18.741 1.00 97.56 99 ASN A CA 1
ATOM 791 C C . ASN A 1 99 ? -11.817 2.080 18.286 1.00 97.56 99 ASN A C 1
ATOM 793 O O . ASN A 1 99 ? -12.496 3.102 18.371 1.00 97.56 99 ASN A O 1
ATOM 797 N N . ILE A 1 100 ? -10.557 2.107 17.836 1.00 96.12 100 ILE A N 1
ATOM 798 C CA . ILE A 1 100 ? -9.844 3.365 17.559 1.00 96.12 100 ILE A CA 1
ATOM 799 C C . ILE A 1 100 ? -9.251 3.384 16.150 1.00 96.12 100 ILE A C 1
ATOM 801 O O . ILE A 1 100 ? -9.491 4.336 15.411 1.00 96.12 100 ILE A O 1
ATOM 805 N N . ILE A 1 101 ? -8.459 2.375 15.775 1.00 95.88 101 ILE A N 1
ATOM 806 C CA . ILE A 1 101 ? -7.680 2.414 14.526 1.00 95.88 101 ILE A CA 1
ATOM 807 C C . ILE A 1 101 ? -8.527 2.049 13.308 1.00 95.88 101 ILE A C 1
ATOM 809 O O . ILE A 1 101 ? -8.506 2.774 12.314 1.00 95.88 101 ILE A O 1
ATOM 813 N N . ASP A 1 102 ? -9.257 0.938 13.369 1.00 97.44 102 ASP A N 1
ATOM 814 C CA . ASP A 1 102 ? -10.063 0.441 12.254 1.00 97.44 102 ASP A CA 1
ATOM 815 C C . ASP A 1 102 ? -11.374 -0.182 12.757 1.00 97.44 102 ASP A C 1
ATOM 817 O O . ASP A 1 102 ? -11.560 -1.401 12.663 1.00 97.44 102 ASP A O 1
ATOM 821 N N . PRO A 1 103 ? -12.300 0.634 13.302 1.00 97.00 103 PRO A N 1
ATOM 822 C CA . PRO A 1 103 ? -13.618 0.141 13.668 1.00 97.00 103 PRO A CA 1
ATOM 823 C C . PRO A 1 103 ? -14.293 -0.555 12.484 1.00 97.00 103 PRO A C 1
ATOM 825 O O . PRO A 1 103 ? -14.313 -0.038 11.365 1.00 97.00 103 PRO A O 1
ATOM 828 N N . GLU A 1 104 ? -14.844 -1.743 12.741 1.00 97.19 104 GLU A N 1
ATOM 829 C CA . GLU A 1 104 ? -15.441 -2.636 11.734 1.00 97.19 104 GLU A CA 1
ATOM 830 C C . GLU A 1 104 ? -14.447 -3.227 10.704 1.00 97.19 104 GLU A C 1
ATOM 832 O O . GLU A 1 104 ? -14.879 -3.841 9.725 1.00 97.19 104 GLU A O 1
ATOM 837 N N . PHE A 1 105 ? -13.131 -3.077 10.907 1.00 98.06 105 PHE A N 1
AT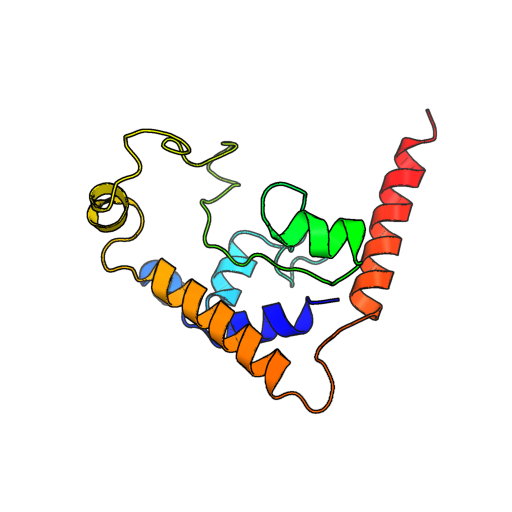OM 838 C CA . PHE A 1 105 ? -12.060 -3.646 10.071 1.00 98.06 105 PHE A CA 1
ATOM 839 C C . PHE A 1 105 ? -12.150 -3.298 8.574 1.00 98.06 105 PHE A C 1
ATOM 841 O O . PHE A 1 105 ? -11.751 -4.076 7.698 1.00 98.06 105 PHE A O 1
ATOM 848 N N . LYS A 1 106 ? -12.707 -2.131 8.244 1.00 98.12 106 LYS A N 1
ATOM 849 C CA . LYS A 1 106 ? -12.962 -1.721 6.857 1.00 98.12 106 LYS A CA 1
ATOM 850 C C . LYS A 1 106 ? -11.663 -1.462 6.096 1.00 98.12 106 LYS A C 1
ATOM 852 O O . LYS A 1 106 ? -11.563 -1.849 4.929 1.00 98.12 106 LYS A O 1
ATOM 857 N N . TYR A 1 107 ? -10.667 -0.849 6.734 1.00 98.12 107 TYR A N 1
ATOM 858 C CA . TYR A 1 107 ? -9.374 -0.565 6.104 1.00 98.12 107 TYR A CA 1
ATOM 859 C C . TYR A 1 107 ? -8.517 -1.826 5.978 1.00 98.12 107 TYR A C 1
ATOM 861 O O . TYR A 1 107 ? -7.909 -2.049 4.929 1.00 98.12 107 TYR A O 1
ATOM 869 N N . SER A 1 108 ? -8.539 -2.687 6.996 1.00 98.12 108 SER A N 1
ATOM 870 C CA . SER A 1 108 ? -7.894 -4.004 7.005 1.00 98.12 108 SER A CA 1
ATOM 871 C C . SER A 1 108 ? -8.441 -4.870 5.874 1.00 98.12 108 SER A C 1
ATOM 873 O O . SER A 1 108 ? -7.684 -5.378 5.051 1.00 98.12 108 SER A O 1
ATOM 875 N N . LYS A 1 109 ? -9.770 -4.941 5.736 1.00 98.56 109 LYS A N 1
ATOM 876 C CA . LYS A 1 109 ? -10.415 -5.616 4.606 1.00 98.56 109 LYS A CA 1
ATOM 877 C C . LYS A 1 109 ? -9.959 -5.041 3.263 1.00 98.56 109 LYS A C 1
ATOM 879 O O . LYS A 1 109 ? -9.623 -5.809 2.366 1.00 98.56 109 LYS A O 1
ATOM 884 N N . ALA A 1 110 ? -9.94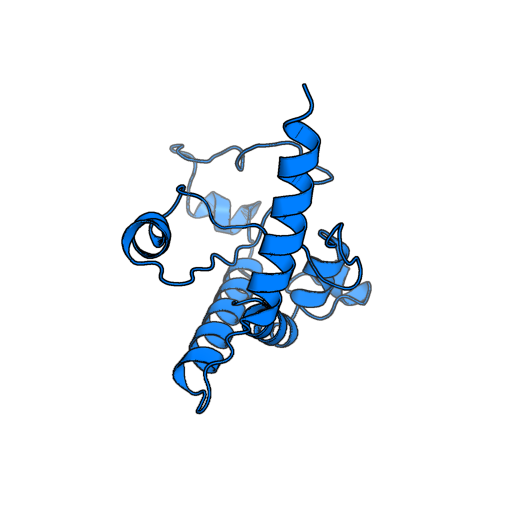6 -3.717 3.110 1.00 98.62 110 ALA A N 1
ATOM 885 C CA . ALA A 1 110 ? -9.565 -3.080 1.852 1.00 98.62 110 ALA A CA 1
ATOM 886 C C . ALA A 1 110 ? -8.100 -3.369 1.473 1.00 98.62 110 ALA A C 1
ATOM 888 O O . ALA A 1 110 ? -7.830 -3.740 0.332 1.00 98.62 110 ALA A O 1
ATOM 889 N N . VAL A 1 111 ? -7.148 -3.275 2.410 1.00 98.31 111 VAL A N 1
ATOM 890 C CA . VAL A 1 111 ? -5.746 -3.619 2.111 1.00 98.31 111 VAL A CA 1
ATOM 891 C C . VAL A 1 111 ? -5.583 -5.108 1.804 1.00 98.31 111 VAL A C 1
ATOM 893 O O . VAL A 1 111 ? -4.864 -5.454 0.868 1.00 98.31 111 VAL A O 1
ATOM 896 N N . THR A 1 112 ? -6.302 -5.996 2.500 1.00 98.50 112 THR A N 1
ATOM 897 C CA . THR A 1 112 ? -6.311 -7.431 2.178 1.00 98.50 112 THR A CA 1
ATOM 898 C C . THR A 1 112 ? -6.848 -7.687 0.772 1.00 98.50 112 THR A C 1
ATOM 900 O O . THR A 1 112 ? -6.296 -8.513 0.053 1.00 98.50 112 THR A O 1
ATOM 903 N N . GLN A 1 113 ? -7.879 -6.960 0.337 1.00 98.69 113 GLN A N 1
ATOM 904 C CA . GLN A 1 113 ? -8.372 -7.053 -1.037 1.00 98.69 113 GLN A CA 1
ATOM 905 C C . GLN A 1 113 ? -7.325 -6.577 -2.050 1.00 98.69 113 GLN A C 1
ATOM 907 O O . GLN A 1 113 ? -7.164 -7.220 -3.080 1.00 98.69 113 GLN A O 1
ATOM 912 N N . VAL A 1 114 ? -6.564 -5.515 -1.757 1.00 98.44 114 VAL A N 1
ATOM 913 C CA . VAL A 1 114 ? -5.461 -5.079 -2.636 1.00 98.44 114 VAL A CA 1
ATOM 914 C C . VAL A 1 114 ? -4.401 -6.175 -2.747 1.00 98.44 114 VAL A C 1
ATOM 916 O O . VAL A 1 114 ? -3.976 -6.495 -3.854 1.00 98.44 114 VAL A O 1
ATOM 919 N N . TRP A 1 115 ? -4.012 -6.793 -1.630 1.00 98.12 115 TRP A N 1
ATOM 920 C CA . TRP A 1 115 ? -3.104 -7.943 -1.633 1.00 98.12 115 TRP A CA 1
ATOM 921 C C . TRP A 1 115 ? -3.649 -9.125 -2.438 1.00 98.12 115 TRP A C 1
ATOM 923 O O . TRP A 1 115 ? -2.916 -9.706 -3.232 1.00 98.12 115 TRP A O 1
ATOM 933 N N . ALA A 1 116 ? -4.928 -9.466 -2.277 1.00 98.06 116 ALA A N 1
ATOM 934 C CA . ALA A 1 116 ? -5.556 -10.553 -3.022 1.00 98.06 116 ALA A CA 1
ATOM 935 C C . ALA A 1 116 ? -5.557 -10.280 -4.533 1.00 98.06 116 ALA A C 1
ATOM 937 O O . ALA A 1 116 ? -5.219 -11.160 -5.319 1.00 98.06 116 ALA A O 1
ATOM 938 N N . GLU A 1 117 ? -5.871 -9.049 -4.939 1.00 97.75 117 GLU A N 1
ATOM 939 C CA . GLU A 1 117 ? -5.836 -8.623 -6.338 1.00 97.75 117 GLU A CA 1
ATOM 940 C C . GLU A 1 117 ? -4.417 -8.652 -6.920 1.00 97.75 117 GLU A C 1
ATOM 942 O O . GLU A 1 117 ? -4.238 -9.088 -8.055 1.00 97.75 117 GLU A O 1
ATOM 947 N N . LEU A 1 118 ? -3.408 -8.249 -6.139 1.00 96.44 118 LEU A N 1
ATOM 948 C CA . LEU A 1 118 ? -1.996 -8.355 -6.513 1.00 96.44 118 LEU A CA 1
ATOM 949 C C . LEU A 1 118 ? -1.580 -9.809 -6.739 1.00 96.44 118 LEU A C 1
ATOM 951 O O . LEU A 1 118 ? -1.001 -10.121 -7.775 1.00 96.44 118 LEU A O 1
ATOM 955 N N . VAL A 1 119 ? -1.884 -10.692 -5.783 1.00 95.75 119 VAL A N 1
ATOM 956 C CA . VAL A 1 119 ? -1.546 -12.118 -5.879 1.00 95.75 119 VAL A CA 1
ATOM 957 C C . VAL A 1 119 ? -2.249 -12.742 -7.077 1.00 95.75 119 VAL A C 1
ATOM 959 O O . VAL A 1 119 ? -1.579 -13.392 -7.867 1.00 95.75 119 VAL A O 1
ATOM 962 N N . ARG A 1 120 ? -3.547 -12.473 -7.263 1.00 95.81 120 ARG A N 1
ATOM 963 C CA . ARG A 1 120 ? -4.337 -12.958 -8.403 1.00 95.81 120 ARG A CA 1
ATOM 964 C C . ARG A 1 120 ? -3.757 -12.489 -9.741 1.00 95.81 120 ARG A C 1
ATOM 966 O O . ARG A 1 120 ? -3.563 -13.293 -10.645 1.00 95.81 120 ARG A O 1
ATOM 973 N N . ASP A 1 121 ? -3.456 -11.193 -9.874 1.00 94.50 121 ASP A N 1
ATOM 974 C CA . ASP A 1 121 ? -2.872 -10.640 -11.105 1.00 94.50 121 ASP A CA 1
ATOM 975 C C . ASP A 1 121 ? -1.451 -11.183 -11.361 1.00 94.50 121 ASP A C 1
ATOM 977 O O . ASP A 1 121 ? -1.041 -11.265 -12.513 1.00 94.50 121 ASP A O 1
ATOM 981 N N . MET A 1 122 ? -0.690 -11.564 -10.330 1.00 93.44 122 MET A N 1
ATOM 982 C CA . MET A 1 122 ? 0.650 -12.143 -10.498 1.00 93.44 122 MET A CA 1
ATOM 983 C C . MET A 1 122 ? 0.653 -13.663 -10.702 1.00 93.44 122 MET A C 1
ATOM 985 O O . MET A 1 122 ? 1.534 -14.157 -11.402 1.00 93.44 122 MET A O 1
ATOM 989 N N . SER A 1 123 ? -0.289 -14.401 -10.110 1.00 95.12 123 SER A N 1
ATOM 990 C CA . SER A 1 123 ? -0.370 -15.864 -10.215 1.00 95.12 123 SER A CA 1
ATOM 991 C C . SER A 1 123 ? -0.960 -16.323 -11.541 1.00 95.12 123 SER A C 1
ATOM 993 O O . SER A 1 123 ? -0.513 -17.326 -12.092 1.00 95.12 123 SER A O 1
ATOM 995 N N . ASP A 1 124 ? -1.945 -15.585 -12.055 1.00 94.06 124 ASP A N 1
ATOM 996 C CA . ASP A 1 124 ? -2.757 -16.028 -13.193 1.00 94.06 124 ASP A CA 1
ATOM 997 C C . ASP A 1 124 ? -2.288 -15.418 -14.523 1.00 94.06 124 ASP A C 1
ATOM 999 O O . ASP A 1 124 ? -2.798 -15.752 -15.595 1.00 94.06 124 ASP A O 1
ATOM 1003 N N . ALA A 1 125 ? -1.330 -14.490 -14.481 1.00 93.06 125 ALA A N 1
ATOM 1004 C CA . ALA A 1 125 ? -0.870 -13.797 -15.670 1.00 93.06 125 ALA A CA 1
ATOM 1005 C C . ALA A 1 125 ? -0.014 -14.699 -16.568 1.00 93.06 125 ALA A C 1
ATOM 1007 O O . ALA A 1 125 ? 1.053 -15.169 -16.181 1.00 93.06 125 ALA A O 1
ATOM 1008 N N . MET A 1 126 ? -0.436 -14.841 -17.829 1.00 95.19 126 MET A N 1
ATOM 1009 C CA . MET A 1 126 ? 0.364 -15.497 -18.872 1.00 95.19 126 MET A CA 1
ATOM 1010 C C . MET A 1 126 ? 1.693 -14.766 -19.124 1.00 95.19 126 MET A C 1
ATOM 1012 O O . MET A 1 126 ? 2.710 -15.395 -19.402 1.00 95.19 126 MET A O 1
ATOM 1016 N N . ILE A 1 127 ? 1.679 -13.434 -19.029 1.00 93.75 127 ILE A N 1
ATOM 1017 C CA . ILE A 1 127 ? 2.861 -12.573 -19.101 1.00 93.75 127 ILE A CA 1
ATOM 1018 C C . ILE A 1 127 ? 2.919 -11.792 -17.797 1.00 93.75 127 ILE A C 1
ATOM 1020 O O . ILE A 1 127 ? 1.993 -11.039 -17.497 1.00 93.75 127 ILE A O 1
ATOM 1024 N N . LEU A 1 128 ? 4.005 -11.952 -17.039 1.00 92.50 128 LEU A N 1
ATOM 1025 C CA . LEU A 1 128 ? 4.147 -11.285 -15.748 1.00 92.50 128 LEU A CA 1
ATOM 1026 C C . LEU A 1 128 ? 3.987 -9.760 -15.896 1.00 92.50 128 LEU A C 1
ATOM 1028 O O . LEU A 1 128 ? 4.652 -9.167 -16.751 1.00 92.50 128 LEU A O 1
ATOM 1032 N N . PRO A 1 129 ? 3.170 -9.102 -15.049 1.00 92.50 129 PRO A N 1
ATOM 1033 C CA . PRO A 1 129 ? 2.891 -7.667 -15.131 1.00 92.50 129 PRO A CA 1
ATOM 1034 C C . PRO A 1 129 ? 4.037 -6.821 -14.543 1.00 92.50 129 PRO A C 1
ATOM 1036 O O . PRO A 1 129 ? 3.828 -5.929 -13.717 1.00 92.50 129 PRO A O 1
ATOM 1039 N N . LEU A 1 130 ? 5.272 -7.123 -14.947 1.00 92.56 130 LEU A N 1
ATOM 1040 C CA . LEU A 1 130 ? 6.482 -6.415 -14.553 1.00 92.56 130 LEU A CA 1
ATOM 1041 C C . LEU A 1 130 ? 6.839 -5.382 -15.613 1.00 92.56 130 LEU A C 1
ATOM 1043 O O . LEU A 1 130 ? 6.933 -5.689 -16.797 1.00 92.56 130 LEU A O 1
ATOM 1047 N N . ASP A 1 131 ? 7.116 -4.164 -15.166 1.00 92.69 131 ASP A N 1
ATOM 1048 C CA . ASP A 1 131 ? 7.560 -3.094 -16.046 1.00 92.69 131 ASP A CA 1
ATOM 1049 C C . ASP A 1 131 ? 9.021 -2.726 -15.768 1.00 92.69 131 ASP A C 1
ATOM 1051 O O . ASP A 1 131 ? 9.347 -2.067 -14.774 1.00 92.69 131 ASP A O 1
ATOM 1055 N N . ALA A 1 132 ? 9.913 -3.167 -16.654 1.00 92.38 132 ALA A N 1
ATOM 1056 C CA . ALA A 1 132 ? 11.331 -2.827 -16.602 1.00 92.38 132 ALA A CA 1
ATOM 1057 C C . ALA A 1 132 ? 11.584 -1.346 -16.931 1.00 92.38 132 ALA A C 1
ATOM 1059 O O . ALA A 1 132 ? 12.534 -0.759 -16.409 1.00 92.38 132 ALA A O 1
ATOM 1060 N N . LYS A 1 133 ? 10.712 -0.710 -17.727 1.00 93.00 133 LYS A N 1
ATOM 1061 C CA . LYS A 1 133 ? 10.851 0.704 -18.080 1.00 93.00 133 LYS A CA 1
ATOM 1062 C C . LYS A 1 133 ? 10.707 1.588 -16.844 1.00 93.00 133 LYS A C 1
ATOM 1064 O O . LYS A 1 133 ? 11.573 2.425 -16.622 1.00 93.00 133 LYS A O 1
ATOM 1069 N N . SER A 1 134 ? 9.714 1.346 -15.978 1.00 89.25 134 SER A N 1
ATOM 1070 C CA . SER A 1 134 ? 9.594 2.087 -14.706 1.00 89.25 134 SER A CA 1
ATOM 1071 C C . SER A 1 134 ? 10.837 1.982 -13.821 1.00 89.25 134 SER A C 1
ATOM 1073 O O . SER A 1 134 ? 11.145 2.925 -13.100 1.00 89.25 134 SER A O 1
ATOM 1075 N N . LEU A 1 135 ? 11.573 0.862 -13.864 1.00 90.12 135 LEU A N 1
ATOM 1076 C CA . LEU A 1 135 ? 12.844 0.751 -13.144 1.00 90.12 135 LEU A CA 1
ATOM 1077 C C . LEU A 1 135 ? 13.931 1.622 -13.786 1.00 90.12 135 LEU A C 1
ATOM 1079 O O . LEU A 1 135 ? 14.620 2.344 -13.075 1.00 90.12 135 LEU A O 1
ATOM 1083 N N . SER A 1 136 ? 14.059 1.583 -15.114 1.00 92.81 136 SER A N 1
ATOM 1084 C CA . SER A 1 136 ? 15.001 2.435 -15.852 1.00 92.81 136 SER A CA 1
ATOM 1085 C C . SER A 1 136 ? 14.728 3.926 -15.624 1.00 92.81 136 SER A C 1
ATOM 1087 O O . SER A 1 136 ? 15.656 4.705 -15.391 1.00 92.81 136 SER A O 1
ATOM 1089 N N . ASP A 1 137 ? 13.454 4.319 -15.656 1.00 90.75 137 ASP A N 1
ATOM 1090 C CA . ASP A 1 137 ? 13.015 5.693 -15.415 1.00 90.75 137 ASP A CA 1
ATOM 1091 C C . ASP A 1 137 ? 13.367 6.120 -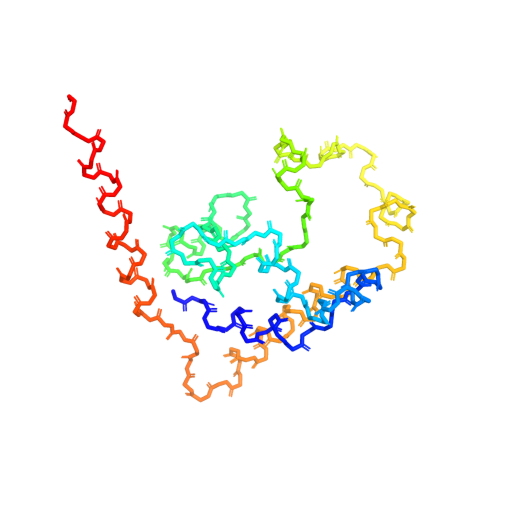13.976 1.00 90.75 137 ASP A C 1
ATOM 1093 O O . ASP A 1 137 ? 13.957 7.182 -13.777 1.00 90.75 137 ASP A O 1
ATOM 1097 N N . TYR A 1 138 ? 13.107 5.259 -12.982 1.00 89.25 138 TYR A N 1
ATOM 1098 C CA . TYR A 1 138 ? 13.479 5.499 -11.583 1.00 89.25 138 TYR A CA 1
ATOM 1099 C C . TYR A 1 138 ? 14.995 5.667 -11.396 1.00 89.25 138 TYR A C 1
ATOM 1101 O O . TYR A 1 138 ? 15.436 6.645 -10.794 1.00 89.25 138 TYR A O 1
ATOM 1109 N N . ILE A 1 139 ? 15.805 4.761 -11.957 1.00 91.00 139 ILE A N 1
ATOM 1110 C CA . ILE A 1 139 ? 17.275 4.839 -11.884 1.00 91.00 139 ILE A CA 1
ATOM 1111 C C . ILE A 1 139 ? 17.778 6.139 -12.517 1.00 91.00 139 ILE A C 1
ATOM 1113 O O . ILE A 1 139 ? 18.676 6.777 -11.978 1.00 91.00 139 ILE A O 1
ATOM 1117 N N . SER A 1 140 ? 17.183 6.566 -13.632 1.00 91.88 140 SER A N 1
ATOM 1118 C CA . SER A 1 140 ? 17.565 7.810 -14.308 1.00 91.88 140 SER A CA 1
ATOM 1119 C C . SER A 1 140 ? 17.282 9.052 -13.456 1.00 91.88 140 SER A C 1
ATOM 1121 O O . SER A 1 140 ? 18.072 9.998 -13.466 1.00 91.88 140 SER A O 1
ATOM 1123 N N . VAL A 1 141 ? 16.169 9.063 -12.714 1.00 88.88 141 VAL A N 1
ATOM 1124 C CA . VAL A 1 141 ? 15.828 10.149 -11.782 1.00 88.88 141 VAL A CA 1
ATOM 1125 C C . VAL A 1 141 ? 16.788 10.162 -10.594 1.00 88.88 141 VAL A C 1
ATOM 1127 O O . VAL A 1 141 ? 17.385 11.201 -10.306 1.00 88.88 141 VAL A O 1
ATOM 1130 N N . GLU A 1 142 ? 16.991 9.017 -9.943 1.00 88.75 142 GLU A N 1
ATOM 1131 C CA . GLU A 1 142 ? 17.878 8.927 -8.780 1.00 88.75 142 GLU A CA 1
ATOM 1132 C C . GLU A 1 142 ? 19.338 9.211 -9.155 1.00 88.75 142 GLU A C 1
ATOM 1134 O O . GLU A 1 142 ? 20.011 9.967 -8.460 1.00 88.75 142 GLU A O 1
ATOM 1139 N N . SER A 1 143 ? 19.819 8.724 -10.304 1.00 90.94 143 SER A N 1
ATOM 1140 C CA . SER A 1 143 ? 21.167 9.033 -10.797 1.00 90.94 143 SER A CA 1
ATOM 1141 C C . SER A 1 143 ? 21.397 10.540 -10.904 1.00 90.94 143 SER A C 1
ATOM 1143 O O . SER A 1 143 ? 22.420 11.024 -10.429 1.00 90.94 143 SER A O 1
ATOM 1145 N N . LYS A 1 144 ? 20.447 11.297 -11.471 1.00 89.50 144 LYS A N 1
ATOM 1146 C CA . LYS A 1 144 ? 20.545 12.765 -11.547 1.00 89.50 144 LYS A CA 1
ATOM 1147 C C . LYS A 1 144 ? 20.562 13.397 -10.159 1.00 89.50 144 LYS A C 1
ATOM 1149 O O . LYS A 1 144 ? 21.345 14.310 -9.912 1.00 89.50 144 LYS A O 1
ATOM 1154 N N . ARG A 1 145 ? 19.722 12.900 -9.250 1.00 86.50 145 ARG A N 1
ATOM 1155 C CA . ARG A 1 145 ? 19.636 13.390 -7.872 1.00 86.50 145 ARG A CA 1
ATOM 1156 C C . ARG A 1 145 ? 20.955 13.227 -7.117 1.00 86.50 145 ARG A C 1
ATOM 1158 O O . ARG A 1 145 ? 21.335 14.128 -6.378 1.00 86.50 145 ARG A O 1
ATOM 1165 N N . TYR A 1 146 ? 21.654 12.110 -7.312 1.00 84.75 146 TYR A N 1
ATOM 1166 C CA . TYR A 1 146 ? 22.956 11.873 -6.687 1.00 84.75 146 TYR A CA 1
ATOM 1167 C C . TYR A 1 146 ? 24.100 12.623 -7.376 1.00 84.75 146 TYR A C 1
ATOM 1169 O O . TYR A 1 146 ? 24.974 13.124 -6.674 1.00 84.75 146 TYR A O 1
ATOM 1177 N N . SER A 1 147 ? 24.083 12.777 -8.706 1.00 81.62 147 SER A N 1
ATOM 1178 C CA . SER A 1 147 ? 25.104 13.559 -9.423 1.00 81.62 147 SER A CA 1
ATOM 1179 C C . SER A 1 147 ? 25.154 15.022 -8.971 1.00 81.62 147 SER A C 1
ATOM 1181 O O . SER A 1 147 ? 26.239 15.565 -8.811 1.00 81.62 147 SER A O 1
ATOM 1183 N N . VAL A 1 148 ? 24.002 15.636 -8.690 1.00 66.06 148 VAL A N 1
ATOM 1184 C CA . VAL A 1 148 ? 23.915 17.029 -8.206 1.00 66.06 148 VAL A CA 1
ATOM 1185 C C . VAL A 1 148 ? 24.481 17.199 -6.786 1.00 66.06 148 VAL A C 1
ATOM 1187 O O . VAL A 1 148 ? 24.918 18.283 -6.422 1.00 66.06 148 VAL A O 1
ATOM 1190 N N . ASN A 1 149 ? 24.519 16.134 -5.980 1.00 59.50 149 ASN A N 1
ATOM 1191 C CA . ASN A 1 149 ? 24.994 16.191 -4.593 1.00 59.50 149 ASN A CA 1
ATOM 1192 C C . ASN A 1 149 ? 26.497 15.889 -4.434 1.00 59.50 149 ASN A C 1
ATOM 1194 O O . ASN A 1 149 ? 26.990 15.933 -3.310 1.00 59.50 149 ASN A O 1
ATOM 1198 N N . MET A 1 150 ? 27.213 15.558 -5.516 1.00 56.78 150 MET A N 1
ATOM 1199 C CA . MET A 1 150 ? 28.656 15.260 -5.484 1.00 56.78 150 MET A CA 1
ATOM 1200 C C . MET A 1 150 ? 29.546 16.398 -6.012 1.00 56.78 150 MET A C 1
ATOM 1202 O O . MET A 1 150 ? 30.760 16.236 -6.053 1.00 56.78 150 MET A O 1
ATOM 1206 N N . GLU A 1 151 ? 28.980 17.547 -6.392 1.00 53.16 151 GLU A N 1
ATOM 1207 C CA . GLU A 1 151 ? 29.739 18.752 -6.784 1.00 53.16 151 GLU A CA 1
ATOM 1208 C C . GLU A 1 151 ? 30.111 19.651 -5.578 1.00 53.16 151 GLU A C 1
ATOM 1210 O O . GLU A 1 151 ? 30.128 20.875 -5.699 1.00 53.16 151 GLU A O 1
ATOM 1215 N N . ILE A 1 152 ? 30.402 19.059 -4.409 1.00 47.28 152 ILE A N 1
ATOM 1216 C CA . ILE A 1 152 ? 30.860 19.771 -3.195 1.00 47.28 152 ILE A CA 1
ATOM 1217 C C . ILE A 1 152 ? 32.304 19.389 -2.877 1.00 47.28 152 ILE A C 1
ATOM 1219 O O . ILE A 1 152 ? 32.584 18.170 -2.838 1.00 47.28 152 ILE A O 1
#